Protein AF-A0A194PRD8-F1 (afdb_monomer)

Secondary structure (DSSP, 8-state):
----EEEEEEEE-BSSSSGGGBTPPPSS--GGGSPEESS-EEEEEEEPP-EEGGGTEESEEEEEEEEETTSPPPPGGGEEEEEEE-TTSSEEEEEEEE-S--EEEEEEEEEEEEGGGTTSPPPPPPPTT----------------------

Foldseek 3Di:
DFQWDKDKDKDAFAPDDDPVRTPDDDPDQDQPRFDWDQKDKDKDKDFDWDQDPVVRDTQKDKDWFWQASVRDTDDPVQWDWDWDADPVNGIIIIMIIGPRDTGGTRMTMIMMIRNNCTPPDDDDDDDPPDPDPDPPDPPPPPPPPPDDDDD

Nearest PDB structures (foldseek):
  7w6b-assembly1_A  TM=5.522E-01  e=2.191E-01  Streptococcus oralis ATCC 35037

Radius of gyration: 20.41 Å; Cα contacts (8 Å, |Δi|>4): 248; chains: 1; bounding box: 80×37×46 Å

InterPro domains:
  IPR043957 Vanin, C-terminal [PF19018] (3-118)

Solvent-accessible surface area (backbone atoms only — not comparable to full-atom values): 9506 Å² total; per-residue (Å²): 129,92,52,61,29,71,49,73,49,72,52,62,28,38,82,53,98,49,78,90,31,42,73,51,82,72,95,60,83,56,82,84,58,33,70,77,34,65,73,52,74,45,81,44,80,43,73,44,65,47,78,40,78,94,71,77,39,62,39,36,51,76,44,84,43,46,24,32,56,86,74,40,64,71,55,76,85,49,39,49,79,47,80,44,70,41,99,83,56,61,31,29,39,37,41,43,33,54,47,87,50,76,42,50,40,45,32,45,29,46,40,28,45,30,61,80,39,45,76,56,86,77,82,76,81,83,60,99,80,70,86,70,82,77,76,86,67,88,71,77,80,78,79,76,82,86,80,81,81,85,134

Organism: Papilio xuthus (NCBI:txid66420)

Sequence (151 aa):
MATGGNRICSVVACIGDTMDTCGRRFPSYQENTTGIFEELSITAIMPTPQRVQELDADDSVFYPVSLDVAINPLKPEQYTYEKALSADGLKTHFSFKLNGLTRNLYSFAVWGRVFADDGKEATPPLSSGDNSLFMRVPALCLLILSIFLTL

pLDDT: mean 80.69, std 20.29, range [32.03, 97.81]

Structure (mmCIF, N/CA/C/O backbone):
data_AF-A0A194PRD8-F1
#
_entry.id   AF-A0A194PRD8-F1
#
loop_
_atom_site.group_PDB
_atom_site.id
_atom_site.type_symbol
_atom_site.label_atom_id
_atom_site.label_alt_id
_atom_site.label_comp_id
_atom_site.label_asym_id
_atom_site.label_entity_id
_atom_site.label_seq_id
_atom_site.pdbx_PDB_ins_code
_atom_site.Cartn_x
_atom_site.Cartn_y
_atom_site.Cartn_z
_atom_site.occupancy
_atom_site.B_iso_or_equiv
_atom_site.auth_seq_id
_atom_site.auth_comp_id
_atom_site.auth_asym_id
_atom_site.auth_atom_id
_atom_site.pdbx_PDB_model_num
ATOM 1 N N . MET A 1 1 ? -2.038 -22.574 -7.791 1.00 38.56 1 MET A N 1
ATOM 2 C CA . MET A 1 1 ? -2.050 -21.483 -6.790 1.00 38.56 1 MET A CA 1
ATOM 3 C C . MET A 1 1 ? -1.070 -20.436 -7.261 1.00 38.56 1 MET A C 1
ATOM 5 O O . MET A 1 1 ? 0.031 -20.821 -7.622 1.00 38.56 1 MET A O 1
ATOM 9 N N . ALA A 1 2 ? -1.449 -19.160 -7.295 1.00 44.41 2 ALA A N 1
ATOM 10 C CA . ALA A 1 2 ? -0.473 -18.096 -7.497 1.00 44.41 2 ALA A CA 1
ATOM 11 C C . ALA A 1 2 ? 0.424 -18.040 -6.249 1.00 44.41 2 ALA A C 1
ATOM 13 O O . ALA A 1 2 ? 0.075 -17.428 -5.243 1.00 44.41 2 ALA A O 1
ATOM 14 N N . THR A 1 3 ? 1.531 -18.777 -6.272 1.00 68.94 3 THR A N 1
ATOM 15 C CA . THR A 1 3 ? 2.644 -18.591 -5.343 1.00 68.94 3 THR A CA 1
ATOM 16 C C . THR A 1 3 ? 3.294 -17.290 -5.761 1.00 68.94 3 THR A C 1
ATOM 18 O O . THR A 1 3 ? 3.935 -17.282 -6.805 1.00 68.94 3 THR A O 1
ATOM 21 N N . GLY A 1 4 ? 3.045 -16.197 -5.041 1.00 67.31 4 GLY A N 1
ATOM 22 C CA . GLY A 1 4 ? 3.521 -14.891 -5.475 1.00 67.31 4 GLY A CA 1
ATOM 23 C C . GLY A 1 4 ? 4.321 -14.142 -4.438 1.00 67.31 4 GLY A C 1
ATOM 24 O O . GLY A 1 4 ? 3.996 -14.166 -3.247 1.00 67.31 4 GLY A O 1
ATOM 25 N N . GLY A 1 5 ? 5.356 -13.456 -4.916 1.00 86.12 5 GLY A N 1
ATOM 26 C CA . GLY A 1 5 ? 6.124 -12.540 -4.096 1.00 86.12 5 GLY A CA 1
ATOM 27 C C . GLY A 1 5 ? 5.241 -11.393 -3.636 1.00 86.12 5 GLY A C 1
ATOM 28 O O . GLY A 1 5 ? 4.543 -10.758 -4.428 1.00 86.12 5 GLY A O 1
ATOM 29 N N . ASN A 1 6 ? 5.269 -11.126 -2.338 1.00 90.06 6 ASN A N 1
ATOM 30 C CA . ASN A 1 6 ? 4.605 -9.978 -1.747 1.00 90.06 6 ASN A CA 1
ATOM 31 C C . ASN A 1 6 ? 5.651 -9.146 -1.017 1.00 90.06 6 ASN A C 1
ATOM 33 O O . ASN A 1 6 ? 6.542 -9.686 -0.359 1.00 90.06 6 ASN A O 1
ATOM 37 N N . ARG A 1 7 ? 5.525 -7.826 -1.104 1.00 91.69 7 ARG A N 1
ATOM 38 C CA . ARG A 1 7 ? 6.265 -6.893 -0.255 1.00 91.69 7 ARG A CA 1
ATOM 39 C C . ARG A 1 7 ? 5.267 -5.979 0.413 1.00 91.69 7 ARG A C 1
ATOM 41 O O . ARG A 1 7 ? 4.400 -5.417 -0.246 1.00 91.69 7 ARG A O 1
ATOM 48 N N . ILE A 1 8 ? 5.379 -5.854 1.724 1.00 92.62 8 ILE A N 1
ATOM 49 C CA . ILE A 1 8 ? 4.427 -5.092 2.514 1.00 92.62 8 ILE A CA 1
ATOM 50 C C . ILE A 1 8 ? 5.165 -4.298 3.580 1.00 92.62 8 ILE A C 1
ATOM 52 O O . ILE A 1 8 ? 6.088 -4.797 4.219 1.00 92.62 8 ILE A O 1
ATOM 56 N N . CYS A 1 9 ? 4.743 -3.055 3.758 1.00 94.06 9 CYS A N 1
ATOM 57 C CA . CYS A 1 9 ? 5.008 -2.272 4.952 1.00 94.06 9 CYS A CA 1
ATOM 58 C C . CYS A 1 9 ? 3.644 -1.850 5.491 1.00 94.06 9 CYS A C 1
ATOM 60 O O . CYS A 1 9 ? 2.874 -1.226 4.759 1.00 94.06 9 CYS A O 1
ATOM 62 N N . SER A 1 10 ? 3.304 -2.260 6.711 1.00 93.81 10 SER A N 1
ATOM 63 C CA . SER A 1 10 ? 1.936 -2.139 7.214 1.00 93.81 10 SER A CA 1
ATOM 64 C C . SER A 1 10 ? 1.862 -1.953 8.717 1.00 93.81 10 SER A C 1
ATOM 66 O O . SER A 1 10 ? 2.607 -2.583 9.464 1.00 93.81 10 SER A O 1
ATOM 68 N N . VAL A 1 11 ? 0.856 -1.196 9.132 1.00 92.25 11 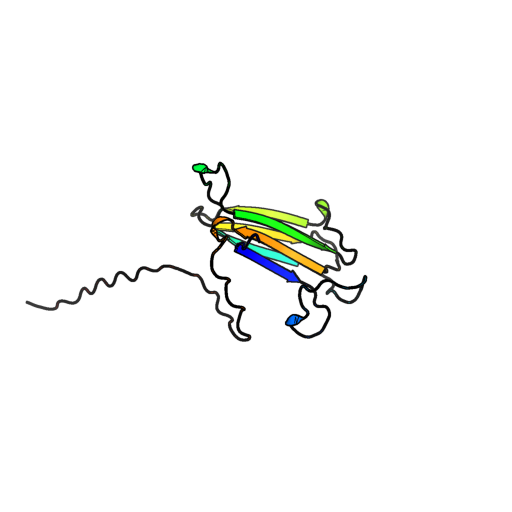VAL A N 1
ATOM 69 C CA . VAL A 1 11 ? 0.269 -1.243 10.467 1.00 92.25 11 VAL A CA 1
ATOM 70 C C . VAL A 1 11 ? -1.016 -2.060 10.371 1.00 92.25 11 VAL A C 1
ATOM 72 O O . VAL A 1 11 ? -1.860 -1.791 9.514 1.00 92.25 11 VAL A O 1
ATOM 75 N N . VAL A 1 12 ? -1.146 -3.085 11.214 1.00 92.12 12 VAL A N 1
ATOM 76 C CA . VAL A 1 12 ? -2.299 -3.995 11.231 1.00 92.12 12 VAL A CA 1
ATOM 77 C C . VAL A 1 12 ? -2.780 -4.218 12.656 1.00 92.12 12 VAL A C 1
ATOM 79 O O . VAL A 1 12 ? -1.974 -4.310 13.579 1.00 92.12 12 VAL A O 1
ATOM 82 N N . ALA A 1 13 ? -4.094 -4.316 12.825 1.00 90.94 13 ALA A N 1
ATOM 83 C CA . ALA A 1 13 ? -4.698 -4.675 14.098 1.00 90.94 13 ALA A CA 1
ATOM 84 C C . ALA A 1 13 ? -4.592 -6.188 14.364 1.00 90.94 13 ALA A C 1
ATOM 86 O O . ALA A 1 13 ? -4.490 -7.007 13.440 1.00 90.94 13 ALA A O 1
ATOM 87 N N . CYS A 1 14 ? -4.632 -6.547 15.645 1.00 89.31 14 CYS A N 1
ATOM 88 C CA . CYS A 1 14 ? -4.591 -7.923 16.124 1.00 89.31 14 CYS A CA 1
ATOM 89 C C . CYS A 1 14 ? -5.901 -8.252 16.837 1.00 89.31 14 CYS A C 1
ATOM 91 O O . CYS A 1 14 ? -6.476 -7.398 17.509 1.00 89.31 14 CYS A O 1
ATOM 93 N N . ILE A 1 15 ? -6.396 -9.482 16.671 1.00 89.69 15 ILE A N 1
ATOM 94 C CA . ILE A 1 15 ? -7.626 -9.931 17.351 1.00 89.69 15 ILE A CA 1
ATOM 95 C C . ILE A 1 15 ? -7.373 -10.365 18.807 1.00 89.69 15 ILE A C 1
ATOM 97 O O . ILE A 1 15 ? -8.318 -10.702 19.514 1.00 89.69 15 ILE A O 1
ATOM 101 N N . GLY A 1 16 ? -6.112 -10.388 19.239 1.00 87.94 16 GLY A N 1
ATOM 102 C CA . GLY A 1 16 ? -5.677 -10.691 20.597 1.00 87.94 16 GLY A CA 1
ATOM 103 C C . GLY A 1 16 ? -4.274 -10.141 20.862 1.00 87.94 16 GLY A C 1
ATOM 104 O O . GLY A 1 16 ? -3.740 -9.367 20.066 1.00 87.94 16 GLY A O 1
ATOM 105 N N . ASP A 1 17 ? -3.672 -10.567 21.971 1.00 86.94 17 ASP A N 1
ATOM 106 C CA . ASP A 1 17 ? -2.419 -9.988 22.481 1.00 86.94 17 ASP A CA 1
ATOM 107 C C . ASP A 1 17 ? -1.146 -10.682 21.960 1.00 86.94 17 ASP A C 1
ATOM 109 O O . ASP A 1 17 ? -0.029 -10.318 22.331 1.00 86.94 17 ASP A O 1
ATOM 113 N N . THR A 1 18 ? -1.285 -11.706 21.112 1.00 87.62 18 THR A N 1
ATOM 114 C CA . THR A 1 18 ? -0.158 -12.486 20.579 1.00 87.62 18 THR A CA 1
ATOM 115 C C . THR A 1 18 ? 0.060 -12.224 19.089 1.00 87.62 18 THR A C 1
ATOM 117 O O . THR A 1 18 ? -0.878 -11.972 18.334 1.00 87.62 18 THR A O 1
ATOM 120 N N . MET A 1 19 ? 1.313 -12.306 18.631 1.00 85.38 19 MET A N 1
ATOM 121 C CA . MET A 1 19 ? 1.701 -11.960 17.253 1.00 85.38 19 MET A CA 1
ATOM 122 C C . MET A 1 19 ? 0.945 -12.760 16.177 1.00 85.38 19 MET A C 1
ATOM 124 O O . MET A 1 19 ? 0.628 -12.241 15.110 1.00 85.38 19 MET A O 1
ATOM 128 N N . ASP A 1 20 ? 0.614 -14.022 16.450 1.00 88.31 20 ASP A N 1
ATOM 129 C CA . ASP A 1 20 ? -0.112 -14.909 15.533 1.00 88.31 20 ASP A CA 1
ATOM 130 C C . ASP A 1 20 ? -1.584 -14.504 15.309 1.00 88.31 20 ASP A C 1
ATOM 132 O O . ASP A 1 20 ? -2.230 -14.989 14.366 1.00 88.31 20 ASP A O 1
ATOM 136 N N . THR A 1 21 ? -2.093 -13.585 16.136 1.00 89.75 21 THR A N 1
ATOM 137 C CA . THR A 1 21 ? -3.434 -12.993 16.031 1.00 89.75 21 THR A CA 1
ATOM 138 C C . THR A 1 21 ? -3.467 -11.708 15.197 1.00 89.75 21 THR A C 1
ATOM 140 O O . THR A 1 21 ? -4.548 -11.233 14.839 1.00 89.75 21 THR A O 1
ATOM 143 N N . CYS A 1 22 ? -2.309 -11.151 14.839 1.00 89.50 22 CYS A N 1
ATOM 144 C CA . CYS A 1 22 ? -2.204 -9.955 14.009 1.00 89.50 22 CYS A CA 1
ATOM 145 C C . CYS A 1 22 ? -2.516 -10.249 12.538 1.00 89.50 22 CYS A C 1
ATOM 147 O O . CYS A 1 22 ? -2.197 -11.317 12.015 1.00 89.50 22 CYS A O 1
ATOM 149 N N . GLY A 1 23 ? -3.185 -9.311 11.859 1.00 87.50 23 GLY A N 1
ATOM 150 C CA . GLY A 1 23 ? -3.570 -9.478 10.450 1.00 87.50 23 GLY A CA 1
ATOM 151 C C . GLY A 1 23 ? -4.618 -10.575 10.208 1.00 87.50 23 GLY A C 1
ATOM 152 O O . GLY A 1 23 ? -4.869 -10.956 9.062 1.00 87.50 23 GLY A O 1
ATOM 153 N N . ARG A 1 24 ? -5.243 -11.098 11.270 1.00 88.88 24 ARG A N 1
ATOM 154 C CA . ARG A 1 24 ? -6.394 -11.999 11.175 1.00 88.88 24 ARG A CA 1
ATOM 155 C C . ARG A 1 24 ? -7.662 -11.194 10.915 1.00 88.88 24 ARG A C 1
ATOM 157 O O . ARG A 1 24 ? -7.802 -10.054 11.348 1.00 88.88 24 ARG A O 1
ATOM 164 N N . ARG A 1 25 ? -8.613 -11.806 10.211 1.00 85.38 25 ARG A N 1
ATOM 165 C CA . ARG A 1 25 ? -9.916 -11.187 9.959 1.00 85.38 25 ARG A CA 1
ATOM 166 C C . ARG A 1 25 ? -10.720 -11.128 11.258 1.00 85.38 25 ARG A C 1
ATOM 168 O O . ARG A 1 25 ? -10.958 -12.167 11.870 1.00 85.38 25 ARG A O 1
ATOM 175 N N . PHE A 1 26 ? -11.195 -9.939 11.619 1.00 83.88 26 PHE A N 1
ATOM 176 C CA . PHE A 1 26 ? -12.140 -9.772 12.720 1.00 83.88 26 PHE A CA 1
ATOM 177 C C . PHE A 1 26 ? -13.472 -10.471 12.377 1.00 83.88 26 PHE A C 1
ATOM 179 O O . PHE A 1 26 ? -14.001 -10.263 11.280 1.00 83.88 26 PHE A O 1
ATOM 186 N N . PRO A 1 27 ? -14.017 -11.319 13.272 1.00 79.19 27 PRO A N 1
ATOM 187 C CA . PRO A 1 27 ? -15.250 -12.068 13.010 1.00 79.19 27 PRO A CA 1
ATOM 188 C C . PRO A 1 27 ? -16.494 -11.168 13.001 1.00 79.19 27 PRO A C 1
ATOM 190 O O . PRO A 1 27 ? -17.490 -11.489 12.358 1.00 79.19 27 PRO A O 1
ATOM 193 N N . SER A 1 28 ? -16.424 -10.037 13.700 1.00 79.62 28 SER A N 1
ATOM 194 C CA . SER A 1 28 ? -17.461 -9.017 13.792 1.00 79.62 28 SER A CA 1
ATOM 195 C C . SER A 1 28 ? -16.816 -7.638 13.901 1.00 79.62 28 SER A C 1
ATOM 197 O O . SER A 1 28 ? -15.633 -7.522 14.216 1.00 79.62 28 SER A O 1
ATOM 199 N N . TYR A 1 29 ? -17.614 -6.596 13.686 1.00 78.19 29 TYR A N 1
ATOM 200 C CA . TYR A 1 29 ? -17.229 -5.219 13.975 1.00 78.19 29 TYR A CA 1
ATOM 201 C C . TYR A 1 29 ? -16.802 -5.063 15.442 1.00 78.19 29 TYR A C 1
ATOM 203 O O . TYR A 1 29 ? -17.527 -5.494 16.343 1.00 78.19 29 TYR A O 1
ATOM 211 N N . GLN A 1 30 ? -15.633 -4.467 15.675 1.00 74.94 30 GLN A N 1
ATOM 212 C CA . GLN A 1 30 ? -15.112 -4.169 17.010 1.00 74.94 30 GLN A CA 1
ATOM 213 C C . GLN A 1 30 ? -14.408 -2.807 17.022 1.00 74.94 30 GLN A C 1
ATOM 215 O O . GLN A 1 30 ? -13.288 -2.685 16.526 1.00 74.94 30 GLN A O 1
ATOM 220 N N . GLU A 1 31 ? -15.050 -1.797 17.614 1.00 67.62 31 GLU A N 1
ATOM 221 C CA . GLU A 1 31 ? -14.580 -0.397 17.621 1.00 67.62 31 GLU A CA 1
ATOM 222 C C . GLU A 1 31 ? -13.283 -0.185 18.404 1.00 67.62 31 GLU A C 1
ATOM 224 O O . GLU A 1 31 ? -12.454 0.631 18.016 1.00 67.62 31 GLU A O 1
ATOM 229 N N . ASN A 1 32 ? -13.093 -0.949 19.483 1.00 68.38 32 ASN A N 1
ATOM 230 C CA . ASN A 1 32 ? -12.018 -0.738 20.459 1.00 68.38 32 ASN A CA 1
ATOM 231 C C . ASN A 1 32 ? -10.766 -1.588 20.198 1.00 68.38 32 ASN A C 1
ATOM 233 O O . ASN A 1 32 ? -9.918 -1.725 21.074 1.00 68.38 32 ASN A O 1
ATOM 237 N N . THR A 1 33 ? -10.659 -2.206 19.023 1.00 67.69 33 THR A N 1
ATOM 238 C CA . THR A 1 33 ? -9.538 -3.108 18.688 1.00 67.69 33 THR A CA 1
ATOM 239 C C . THR A 1 33 ? -8.415 -2.413 17.928 1.00 67.69 33 THR A C 1
ATOM 241 O O . THR A 1 33 ? -7.402 -3.028 17.602 1.00 67.69 33 THR A O 1
ATOM 244 N N . THR A 1 34 ? -8.577 -1.121 17.648 1.00 72.00 34 THR A N 1
ATOM 245 C CA . THR A 1 34 ? -7.610 -0.320 16.902 1.00 72.00 34 THR A CA 1
ATOM 246 C C . THR A 1 34 ? -7.141 0.848 17.747 1.00 72.00 34 THR A C 1
ATOM 248 O O . THR A 1 34 ? -7.945 1.482 18.430 1.00 72.00 34 THR A O 1
ATOM 251 N N . GLY A 1 35 ? -5.856 1.182 17.642 1.00 70.62 35 GLY A N 1
ATOM 252 C CA . GLY A 1 35 ? -5.374 2.476 18.105 1.00 70.62 35 GLY A CA 1
ATOM 253 C C . GLY A 1 35 ? -6.079 3.609 17.359 1.00 70.62 35 GLY A C 1
ATOM 254 O O . GLY A 1 35 ? -6.399 3.486 16.175 1.00 70.62 35 GLY A O 1
ATOM 255 N N . ILE A 1 36 ? -6.313 4.707 18.069 1.00 78.00 36 ILE A N 1
ATOM 256 C CA . ILE A 1 36 ? -6.759 5.961 17.480 1.00 78.00 36 ILE A CA 1
ATOM 257 C C . ILE A 1 36 ? -5.515 6.686 16.950 1.00 78.00 36 ILE A C 1
ATOM 259 O O . ILE A 1 36 ? -4.631 7.036 17.730 1.00 78.00 36 ILE A O 1
ATOM 263 N N . PHE A 1 37 ? -5.437 6.917 15.639 1.00 82.19 37 PHE A N 1
ATOM 264 C CA . PHE A 1 37 ? -4.301 7.615 15.027 1.00 82.19 37 PHE A CA 1
ATOM 265 C C . PHE A 1 37 ? -4.657 9.065 14.705 1.00 82.19 37 PHE A C 1
ATOM 267 O O . PHE A 1 37 ? -5.545 9.303 13.890 1.00 82.19 37 PHE A O 1
ATOM 274 N N . GLU A 1 38 ? -3.954 10.023 15.311 1.00 81.62 38 GLU A N 1
ATOM 275 C CA . GLU A 1 38 ? -4.005 11.446 14.928 1.00 81.62 38 GLU A CA 1
ATOM 276 C C . GLU A 1 38 ? -3.102 11.732 13.722 1.00 81.62 38 GLU A C 1
ATOM 278 O O . GLU A 1 38 ? -3.473 12.467 12.807 1.00 81.62 38 GLU A O 1
ATOM 283 N N . GLU A 1 39 ? -1.937 11.084 13.691 1.00 87.12 39 GLU A N 1
ATOM 284 C CA . GLU A 1 39 ? -1.022 11.067 12.561 1.00 87.12 39 GLU A CA 1
ATOM 285 C C . GLU A 1 39 ? -0.550 9.633 12.317 1.00 87.12 39 GLU A C 1
ATOM 287 O O . GLU A 1 39 ? -0.156 8.915 13.236 1.00 87.12 39 GLU A O 1
ATOM 292 N N . LEU A 1 40 ? -0.592 9.215 11.054 1.00 91.75 40 LEU A N 1
ATOM 293 C CA . LEU A 1 40 ? -0.034 7.947 10.615 1.00 91.75 40 LEU A CA 1
ATOM 294 C C . LEU A 1 40 ? 0.586 8.133 9.236 1.00 91.75 40 LEU A C 1
ATOM 296 O O . LEU A 1 40 ? -0.049 8.671 8.325 1.00 91.75 40 LEU A O 1
ATOM 300 N N . SER A 1 41 ? 1.831 7.692 9.088 1.00 94.75 41 SER A N 1
ATOM 301 C CA . SER A 1 41 ? 2.515 7.675 7.802 1.00 94.75 41 SER A CA 1
ATOM 302 C C . SER A 1 41 ? 3.382 6.432 7.657 1.00 94.75 41 SER A C 1
ATOM 304 O O . SER A 1 41 ? 3.976 5.947 8.618 1.00 94.75 41 SER A O 1
ATOM 306 N N . ILE A 1 42 ? 3.438 5.913 6.436 1.00 96.31 42 ILE A N 1
ATOM 307 C CA . ILE A 1 42 ? 4.332 4.839 6.023 1.00 96.31 42 ILE A CA 1
ATOM 308 C C . ILE A 1 42 ? 5.219 5.388 4.918 1.00 96.31 42 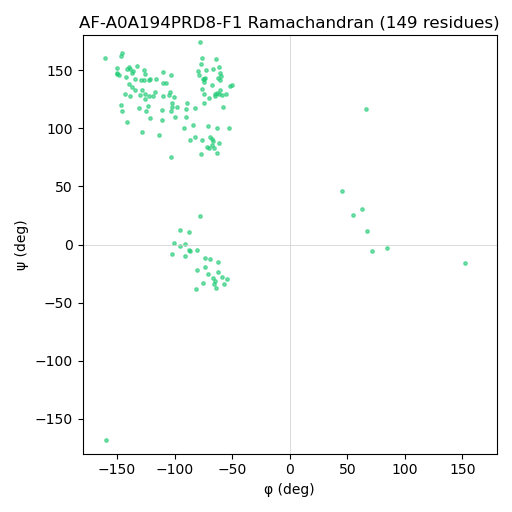ILE A C 1
ATOM 310 O O . ILE A 1 42 ? 4.727 5.914 3.922 1.00 96.31 42 ILE A O 1
ATOM 314 N N . THR A 1 43 ? 6.528 5.221 5.086 1.00 96.38 43 THR A N 1
ATOM 315 C CA . THR A 1 43 ? 7.506 5.397 4.012 1.00 96.38 43 THR A CA 1
ATOM 316 C C . THR A 1 43 ? 8.070 4.029 3.661 1.00 96.38 43 THR A C 1
ATOM 318 O O . THR A 1 43 ? 8.844 3.455 4.426 1.00 96.38 43 THR A O 1
ATOM 321 N N . ALA A 1 44 ? 7.674 3.495 2.510 1.00 95.94 44 ALA A N 1
ATOM 322 C CA . ALA A 1 44 ? 8.171 2.226 2.002 1.00 95.94 44 ALA A CA 1
ATOM 323 C C . ALA A 1 44 ? 9.152 2.472 0.853 1.00 95.94 44 ALA A C 1
ATOM 325 O O . ALA A 1 44 ? 8.843 3.188 -0.094 1.00 95.94 44 ALA A O 1
ATOM 326 N N . ILE A 1 45 ? 10.335 1.864 0.928 1.00 95.94 45 ILE A N 1
ATOM 327 C CA . ILE A 1 45 ? 11.355 1.950 -0.122 1.00 95.94 45 ILE A CA 1
ATOM 328 C C . ILE A 1 45 ? 11.464 0.579 -0.772 1.00 95.94 45 ILE A C 1
ATOM 330 O O . ILE A 1 45 ? 11.849 -0.394 -0.124 1.00 95.94 45 ILE A O 1
ATOM 334 N N . MET A 1 46 ? 11.114 0.494 -2.050 1.00 93.94 46 MET A N 1
ATOM 335 C CA . MET A 1 46 ? 11.089 -0.762 -2.798 1.00 93.94 46 MET A CA 1
ATOM 336 C C . MET A 1 46 ? 11.800 -0.570 -4.144 1.00 93.94 46 MET A C 1
ATOM 338 O O . MET A 1 46 ? 11.858 0.554 -4.637 1.00 93.94 46 MET A O 1
ATOM 342 N N . PRO A 1 47 ? 12.368 -1.628 -4.747 1.00 94.25 47 PRO A N 1
ATOM 343 C CA . PRO A 1 47 ? 12.873 -1.578 -6.115 1.00 94.25 47 PRO A CA 1
ATOM 344 C C . PRO A 1 47 ? 11.835 -1.009 -7.081 1.00 94.25 47 PRO A C 1
ATOM 346 O O . PRO A 1 47 ? 10.653 -1.348 -6.988 1.00 94.25 47 PRO A O 1
ATOM 349 N N . THR A 1 48 ? 12.284 -0.140 -7.981 1.00 95.38 48 THR A N 1
ATOM 350 C CA . THR A 1 48 ? 11.433 0.427 -9.028 1.00 95.38 48 THR A CA 1
ATOM 351 C C . THR A 1 48 ? 10.983 -0.688 -9.975 1.00 95.38 48 THR A C 1
ATOM 353 O O . THR A 1 48 ? 11.859 -1.402 -10.475 1.00 95.38 48 THR A O 1
ATOM 356 N N . PRO A 1 49 ? 9.670 -0.840 -10.247 1.00 94.44 49 PRO A N 1
ATOM 357 C CA . PRO A 1 49 ? 9.181 -1.817 -11.213 1.00 94.44 49 PRO A CA 1
ATOM 358 C C . PRO A 1 49 ? 9.891 -1.706 -12.560 1.00 94.44 49 PRO A C 1
ATOM 360 O O . PRO A 1 49 ? 10.106 -0.601 -13.062 1.00 94.44 49 PRO A O 1
ATOM 363 N N . GLN A 1 50 ? 10.258 -2.848 -13.132 1.00 94.38 50 GLN A N 1
ATOM 364 C CA . GLN A 1 50 ? 10.883 -2.924 -14.449 1.00 94.38 50 GLN A CA 1
ATOM 365 C C . GLN A 1 50 ? 9.900 -3.492 -15.467 1.00 94.38 50 GLN A C 1
ATOM 367 O O . GLN A 1 50 ? 9.179 -4.453 -15.195 1.00 94.38 50 GLN A O 1
ATOM 372 N N . ARG A 1 51 ? 9.892 -2.905 -16.665 1.00 94.44 51 ARG A N 1
ATOM 373 C CA . ARG A 1 51 ? 9.074 -3.374 -17.781 1.00 94.44 51 ARG A CA 1
ATOM 374 C C . ARG A 1 51 ? 9.680 -4.644 -18.378 1.00 94.44 51 ARG A C 1
ATOM 376 O O . ARG A 1 51 ? 10.808 -4.612 -18.867 1.00 94.44 51 ARG A O 1
ATOM 383 N N . VAL A 1 52 ? 8.918 -5.732 -18.402 1.00 93.62 52 VAL A N 1
ATOM 384 C CA . VAL A 1 52 ? 9.260 -6.969 -19.118 1.00 93.62 52 VAL A CA 1
ATOM 385 C C . VAL A 1 52 ? 8.691 -6.867 -20.531 1.00 93.62 52 VAL A C 1
ATOM 387 O O . VAL A 1 52 ? 7.472 -6.879 -20.716 1.00 93.62 52 VAL A O 1
ATOM 390 N N . GLN A 1 53 ? 9.565 -6.720 -21.530 1.00 94.12 53 GLN A N 1
ATOM 391 C CA . GLN A 1 53 ? 9.164 -6.431 -22.915 1.00 94.12 53 GLN A CA 1
ATOM 392 C C . GLN A 1 53 ? 8.343 -7.568 -23.530 1.00 94.12 53 GLN A C 1
ATOM 394 O O . GLN A 1 53 ? 7.378 -7.316 -24.243 1.00 94.12 53 GLN A O 1
ATOM 399 N N . GLU A 1 54 ? 8.688 -8.815 -23.218 1.00 94.50 54 GLU A N 1
ATOM 400 C CA . GLU A 1 54 ? 8.055 -10.014 -23.771 1.00 94.50 54 GLU A CA 1
ATOM 401 C C . GLU A 1 54 ? 6.601 -10.171 -23.321 1.00 94.50 54 GLU A C 1
ATOM 403 O O . GLU A 1 54 ? 5.790 -10.765 -24.028 1.00 94.50 54 GLU A O 1
ATOM 408 N N . LEU A 1 55 ? 6.280 -9.657 -22.133 1.00 91.50 55 LEU A N 1
ATOM 409 C CA . LEU A 1 55 ? 4.962 -9.778 -21.515 1.00 91.50 55 LEU A CA 1
ATOM 410 C C . LEU A 1 55 ? 4.132 -8.504 -21.639 1.00 91.50 55 LEU A C 1
ATOM 412 O O . LEU A 1 55 ? 2.966 -8.516 -21.251 1.00 91.50 55 LEU A O 1
ATOM 416 N N . ASP A 1 56 ? 4.738 -7.414 -22.118 1.00 93.06 56 ASP A N 1
ATOM 417 C CA . ASP A 1 56 ? 4.153 -6.078 -22.079 1.00 93.06 56 ASP A CA 1
ATOM 418 C C . ASP A 1 56 ? 3.540 -5.796 -20.684 1.00 93.06 56 ASP A C 1
ATOM 420 O O . ASP A 1 56 ? 2.421 -5.291 -20.537 1.00 93.06 56 ASP A O 1
ATOM 424 N N . ALA A 1 57 ? 4.301 -6.126 -19.631 1.00 91.88 57 ALA A N 1
ATOM 425 C CA . ALA A 1 57 ? 3.889 -6.015 -18.230 1.00 91.88 57 ALA A CA 1
ATOM 426 C C . ALA A 1 57 ? 5.038 -5.525 -17.334 1.00 91.88 57 ALA A C 1
ATOM 428 O O . ALA A 1 57 ? 6.208 -5.773 -17.620 1.00 91.88 57 ALA A O 1
ATOM 429 N N . ASP A 1 58 ? 4.708 -4.833 -16.243 1.00 94.19 58 ASP A N 1
ATOM 430 C CA . ASP A 1 58 ? 5.688 -4.519 -15.197 1.00 94.19 58 ASP A CA 1
ATOM 431 C C . ASP A 1 58 ? 5.912 -5.749 -14.309 1.00 94.19 58 ASP A C 1
ATOM 433 O O . ASP A 1 58 ? 4.989 -6.523 -14.046 1.00 94.19 58 ASP A O 1
ATOM 437 N N . ASP A 1 59 ? 7.136 -5.927 -13.823 1.00 93.94 59 ASP A N 1
ATOM 438 C CA . ASP A 1 59 ? 7.539 -7.067 -12.994 1.00 93.94 59 ASP A CA 1
ATOM 439 C C . ASP A 1 59 ? 7.010 -7.012 -11.550 1.00 93.94 59 ASP A C 1
ATOM 441 O O . ASP A 1 59 ? 7.070 -8.000 -10.806 1.00 93.94 59 ASP A O 1
ATOM 445 N N . SER A 1 60 ? 6.468 -5.863 -11.149 1.00 94.69 60 SER A N 1
ATOM 446 C CA . SER A 1 60 ? 5.928 -5.608 -9.822 1.00 94.69 60 SER A CA 1
ATOM 447 C C . SER A 1 60 ? 4.973 -4.415 -9.810 1.00 94.69 60 SER A C 1
ATOM 449 O O . SER A 1 60 ? 4.976 -3.569 -10.700 1.00 94.69 60 SER A O 1
ATOM 451 N N . VAL A 1 61 ? 4.129 -4.340 -8.783 1.00 94.88 61 VAL A N 1
ATOM 452 C CA . VAL A 1 61 ? 3.194 -3.227 -8.591 1.00 94.88 61 VAL A CA 1
ATOM 453 C C . VAL A 1 61 ? 2.920 -2.985 -7.111 1.00 94.88 61 VAL A C 1
ATOM 455 O O . VAL A 1 61 ? 2.911 -3.927 -6.322 1.00 94.88 61 VAL A O 1
ATOM 458 N N . PHE A 1 62 ? 2.688 -1.724 -6.737 1.00 95.69 62 PHE A N 1
ATOM 459 C CA . PHE A 1 62 ? 2.544 -1.278 -5.348 1.00 95.69 62 PHE A CA 1
ATOM 460 C C . PHE A 1 62 ? 1.376 -0.296 -5.192 1.00 95.69 62 PHE A C 1
ATOM 462 O O . PHE A 1 62 ? 1.232 0.638 -5.994 1.00 95.69 62 PHE A O 1
ATOM 469 N N . TYR A 1 63 ? 0.576 -0.497 -4.142 1.00 95.75 63 TYR A N 1
ATOM 470 C CA . TYR A 1 63 ? -0.658 0.235 -3.858 1.00 95.75 63 TYR A CA 1
ATOM 471 C C . TYR A 1 63 ? -0.766 0.636 -2.378 1.00 95.75 63 TYR A C 1
ATOM 473 O O . TYR A 1 63 ? -0.299 -0.104 -1.505 1.00 95.75 63 TYR A O 1
ATOM 481 N N . PRO A 1 64 ? -1.427 1.768 -2.075 1.00 96.69 64 PRO A N 1
ATOM 482 C CA . PRO A 1 64 ? -1.881 2.055 -0.727 1.00 96.69 64 PRO A CA 1
ATOM 483 C C . PRO A 1 64 ? -3.095 1.169 -0.425 1.00 96.69 64 PRO A C 1
ATOM 485 O O . PRO A 1 64 ? -4.049 1.106 -1.201 1.00 96.69 64 PRO A O 1
ATOM 488 N N . VAL A 1 65 ? -3.064 0.477 0.705 1.00 95.69 65 VAL A N 1
ATOM 489 C CA . VAL A 1 65 ? -4.162 -0.356 1.195 1.00 95.69 65 VAL A CA 1
ATOM 490 C C . VAL A 1 65 ? -4.543 0.151 2.573 1.00 95.69 65 VAL A C 1
ATOM 492 O O . VAL A 1 65 ? -3.698 0.304 3.450 1.00 95.69 65 VAL A O 1
ATOM 495 N N . SER A 1 66 ? -5.824 0.428 2.768 1.00 93.75 66 SER A N 1
ATOM 496 C CA . SER A 1 66 ? -6.356 0.841 4.060 1.00 93.75 66 SER A CA 1
ATOM 497 C C . SER A 1 66 ? -7.695 0.179 4.311 1.00 93.75 66 SER A C 1
ATOM 499 O O . SER A 1 66 ? -8.409 -0.170 3.370 1.00 93.75 66 SER A O 1
ATOM 501 N N . LEU A 1 67 ? -8.011 -0.008 5.587 1.00 91.38 67 LEU A N 1
ATOM 502 C CA . LEU A 1 67 ? -9.265 -0.595 6.020 1.00 91.38 67 LEU A CA 1
ATOM 503 C C . LEU A 1 67 ? -9.685 0.033 7.344 1.00 91.38 67 LEU A C 1
ATOM 505 O O . LEU A 1 67 ? -8.944 -0.059 8.327 1.00 91.38 67 LEU A O 1
ATOM 509 N N . ASP A 1 68 ? -10.853 0.663 7.368 1.00 88.94 68 ASP A N 1
ATOM 510 C CA . ASP A 1 68 ? -11.474 1.133 8.602 1.00 88.94 68 ASP A CA 1
ATOM 511 C C . ASP A 1 68 ? -12.144 -0.017 9.373 1.00 88.94 68 ASP A C 1
ATOM 513 O O . ASP A 1 68 ? -12.221 -1.160 8.910 1.00 88.94 68 ASP A O 1
ATOM 517 N N . VAL A 1 69 ? -12.636 0.286 10.573 1.00 86.75 69 VAL A N 1
ATOM 518 C CA . VAL A 1 69 ? -13.329 -0.698 11.419 1.00 86.75 69 VAL A CA 1
ATOM 519 C C . VAL A 1 69 ? -14.610 -1.251 10.783 1.00 86.75 69 VAL A C 1
ATOM 521 O O . VAL A 1 69 ? -15.018 -2.365 11.091 1.00 86.75 69 VAL A O 1
ATOM 524 N N . ALA A 1 70 ? -15.223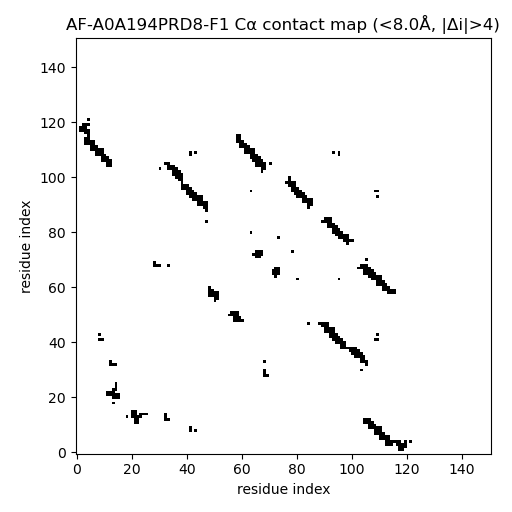 -0.521 9.849 1.00 87.12 70 ALA A N 1
ATOM 525 C CA . ALA A 1 70 ? -16.387 -0.959 9.086 1.00 87.12 70 ALA A CA 1
ATOM 526 C C . ALA A 1 70 ? -16.009 -1.749 7.813 1.00 87.12 70 ALA A C 1
ATOM 528 O O . ALA A 1 70 ? -16.884 -2.051 7.002 1.00 87.12 70 ALA A O 1
ATOM 529 N N . ILE A 1 71 ? -14.733 -2.131 7.656 1.00 87.19 71 ILE A N 1
ATOM 530 C CA . ILE A 1 71 ? -14.203 -2.895 6.516 1.00 87.19 71 ILE A CA 1
ATOM 531 C C . ILE A 1 71 ? -14.347 -2.107 5.198 1.00 87.19 71 ILE A C 1
ATOM 533 O O . ILE A 1 71 ? -14.481 -2.677 4.116 1.00 87.19 71 ILE A O 1
ATOM 537 N N . ASN A 1 72 ? -14.287 -0.778 5.266 1.00 90.19 72 ASN A N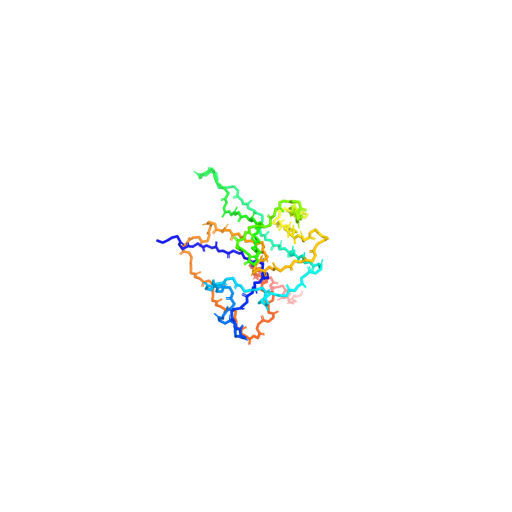 1
ATOM 538 C CA . ASN A 1 72 ? -14.264 0.083 4.090 1.00 90.19 72 ASN A CA 1
ATOM 539 C C . ASN A 1 72 ? -12.849 0.611 3.829 1.00 90.19 72 ASN A C 1
ATOM 541 O O . ASN A 1 72 ? -12.101 0.880 4.775 1.00 90.19 72 ASN A O 1
ATOM 545 N N . PRO A 1 73 ? -12.466 0.797 2.556 1.00 93.25 73 PRO A N 1
ATOM 546 C CA . PRO A 1 73 ? -11.252 1.529 2.234 1.00 93.25 73 PRO A CA 1
ATOM 547 C C . PRO A 1 73 ? -11.397 2.999 2.637 1.00 93.25 73 PRO A C 1
ATOM 549 O O . PRO A 1 73 ? -12.493 3.565 2.584 1.00 93.25 73 PRO A O 1
AT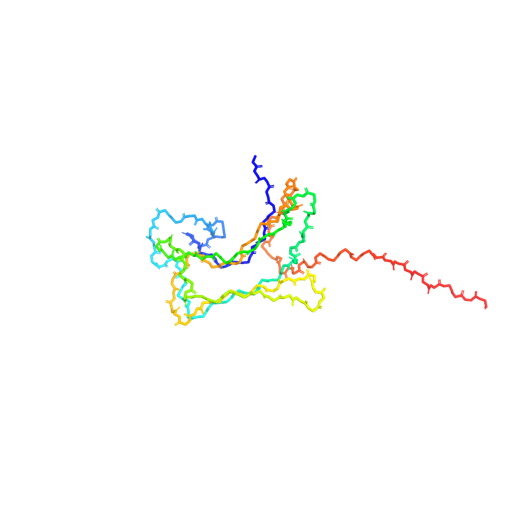OM 552 N N . LEU A 1 74 ? -10.280 3.645 2.979 1.00 92.69 74 LEU A N 1
ATOM 553 C CA . LEU A 1 74 ? -10.271 5.099 3.095 1.00 92.69 74 LEU A CA 1
ATOM 554 C C . LEU A 1 74 ? -10.590 5.733 1.741 1.00 92.69 74 LEU A C 1
ATOM 556 O O . LEU A 1 74 ? -10.155 5.269 0.685 1.00 92.69 74 LEU A O 1
ATOM 560 N N . LYS A 1 75 ? -11.336 6.831 1.788 1.00 92.88 75 LYS A N 1
ATOM 561 C CA . LYS A 1 75 ? -11.618 7.664 0.624 1.00 92.88 75 LYS A CA 1
ATOM 562 C C . LYS A 1 75 ? -10.363 8.448 0.223 1.00 92.88 75 LYS A C 1
ATOM 564 O O . LYS A 1 75 ? -9.579 8.799 1.110 1.00 92.88 75 LYS A O 1
ATOM 569 N N . PRO A 1 76 ? -10.184 8.778 -1.067 1.00 92.69 76 PRO A N 1
ATOM 570 C CA . PRO A 1 76 ? -8.999 9.487 -1.552 1.00 92.69 76 PRO A CA 1
ATOM 571 C C . PRO A 1 76 ? -8.698 10.806 -0.831 1.00 92.69 76 PRO A C 1
ATOM 573 O O . PRO A 1 76 ? -7.540 11.173 -0.697 1.00 92.69 76 PRO A O 1
ATOM 576 N N . GLU A 1 77 ? -9.706 11.513 -0.318 1.00 93.38 77 GLU A N 1
ATOM 577 C CA . GLU A 1 77 ? -9.509 12.788 0.385 1.00 93.38 77 GLU A CA 1
ATOM 578 C C . GLU A 1 77 ? -8.913 12.597 1.791 1.00 93.38 77 GLU A C 1
ATOM 580 O O . GLU A 1 77 ? -8.360 13.526 2.382 1.00 93.38 77 GLU A O 1
ATOM 585 N N . GLN A 1 78 ? -9.023 11.387 2.343 1.00 92.50 78 GLN A N 1
ATOM 586 C CA . GLN A 1 78 ? -8.613 11.050 3.708 1.00 92.50 78 GLN A CA 1
ATOM 587 C C . GLN A 1 78 ? -7.140 10.649 3.805 1.00 92.50 78 GLN A C 1
ATOM 589 O O . GLN A 1 78 ? -6.643 10.426 4.911 1.00 92.50 78 GLN A O 1
ATOM 594 N N . TYR A 1 79 ? -6.437 10.547 2.679 1.00 94.62 79 TYR A N 1
ATOM 595 C CA . TYR A 1 79 ? -5.030 10.189 2.659 1.00 94.62 79 TYR A CA 1
ATOM 596 C C . TYR A 1 79 ? -4.273 10.876 1.526 1.00 94.62 79 TYR A C 1
ATOM 598 O O . TYR A 1 79 ? -4.845 11.345 0.548 1.00 94.62 79 TYR A O 1
ATOM 606 N N . THR A 1 80 ? -2.956 10.901 1.655 1.00 96.38 80 THR A N 1
ATOM 607 C CA . THR A 1 80 ? -2.027 11.299 0.602 1.00 96.38 80 THR A CA 1
ATOM 608 C C . THR A 1 80 ? -1.165 10.093 0.258 1.00 96.38 80 THR A C 1
ATOM 610 O O . THR A 1 80 ? -0.652 9.421 1.156 1.00 96.38 80 THR A O 1
ATOM 613 N N . TYR A 1 81 ? -1.038 9.786 -1.033 1.00 97.00 81 TYR A N 1
ATOM 614 C CA . TYR A 1 81 ? -0.172 8.716 -1.519 1.00 97.00 81 TYR A CA 1
ATOM 615 C C . TYR A 1 81 ? 0.707 9.224 -2.655 1.00 97.00 81 TYR A C 1
ATOM 617 O O . TYR A 1 81 ? 0.208 9.609 -3.711 1.00 97.00 81 TYR A O 1
ATOM 625 N N . GLU A 1 82 ? 2.014 9.204 -2.433 1.00 97.44 82 GLU A N 1
ATOM 626 C CA . GLU A 1 82 ? 3.007 9.763 -3.342 1.00 97.44 82 GLU A CA 1
ATOM 627 C C . GLU A 1 82 ? 4.071 8.729 -3.693 1.00 97.44 82 GLU A C 1
ATOM 629 O O . GLU A 1 82 ? 4.401 7.835 -2.905 1.00 97.44 82 GLU A O 1
ATOM 634 N N . LYS A 1 83 ? 4.616 8.874 -4.901 1.00 96.38 83 LYS A N 1
ATOM 635 C CA . LYS A 1 83 ? 5.694 8.046 -5.435 1.00 96.38 83 LYS A CA 1
ATOM 636 C C . LYS A 1 83 ? 6.822 8.962 -5.880 1.00 96.38 83 LYS A C 1
ATOM 638 O O . LYS A 1 83 ? 6.597 9.842 -6.707 1.00 96.38 83 LYS A O 1
ATOM 643 N N . ALA A 1 84 ? 8.022 8.730 -5.370 1.00 97.12 84 ALA A N 1
ATOM 644 C CA . ALA A 1 84 ? 9.222 9.440 -5.791 1.00 97.12 84 ALA A CA 1
ATOM 645 C C . ALA A 1 84 ? 10.323 8.441 -6.143 1.00 97.12 84 ALA A C 1
ATOM 647 O O . ALA A 1 84 ? 10.576 7.499 -5.393 1.00 97.12 84 ALA A O 1
ATOM 648 N N . LEU A 1 85 ? 10.982 8.633 -7.283 1.00 97.00 85 LEU A N 1
ATOM 649 C CA . LEU A 1 85 ? 12.156 7.841 -7.638 1.00 97.00 85 LEU A CA 1
ATOM 650 C C . LEU A 1 85 ? 13.364 8.313 -6.826 1.00 97.00 85 LEU A C 1
ATOM 652 O O . LEU A 1 85 ? 13.535 9.508 -6.581 1.00 97.00 85 LEU A O 1
ATOM 656 N N . SER A 1 86 ? 14.211 7.371 -6.420 1.00 95.12 86 SER A N 1
ATOM 657 C CA . SER A 1 86 ? 15.540 7.685 -5.907 1.00 95.12 86 SER A CA 1
ATOM 658 C C . SER A 1 86 ? 16.396 8.334 -6.996 1.00 95.12 86 SER A C 1
ATOM 660 O O . SER A 1 86 ? 16.144 8.171 -8.189 1.00 95.12 86 SER A O 1
ATOM 662 N N . ALA A 1 87 ? 17.447 9.048 -6.588 1.00 94.94 87 ALA A N 1
ATOM 663 C CA . ALA A 1 87 ? 18.342 9.741 -7.519 1.00 94.94 87 ALA A CA 1
ATOM 664 C C . ALA A 1 87 ? 19.019 8.804 -8.542 1.00 94.94 87 ALA A C 1
ATOM 666 O O . ALA A 1 87 ? 19.340 9.236 -9.643 1.00 94.94 87 ALA A O 1
ATOM 667 N N . ASP A 1 88 ? 19.217 7.529 -8.190 1.00 93.81 88 ASP A N 1
ATOM 668 C CA . ASP A 1 88 ? 19.764 6.489 -9.072 1.00 93.81 88 ASP A CA 1
ATOM 669 C C . ASP A 1 88 ? 18.697 5.782 -9.937 1.00 93.81 88 ASP A C 1
ATOM 671 O O . ASP A 1 88 ? 19.039 4.948 -10.771 1.00 93.81 88 ASP A O 1
ATOM 675 N N . GLY A 1 89 ? 17.407 6.079 -9.737 1.00 93.25 89 GLY A N 1
ATOM 676 C CA . GLY A 1 89 ? 16.276 5.442 -10.419 1.00 93.25 89 GLY A CA 1
ATOM 677 C C . GLY A 1 89 ? 15.984 3.994 -9.999 1.00 93.25 89 GLY A C 1
ATOM 678 O O . GLY A 1 89 ? 14.974 3.427 -10.421 1.00 93.25 89 GLY A O 1
ATOM 679 N N . LEU A 1 90 ? 16.815 3.388 -9.147 1.00 94.69 90 LEU A N 1
ATOM 680 C CA . LEU A 1 90 ? 16.733 1.964 -8.798 1.00 94.69 90 LEU A CA 1
ATOM 681 C C . LEU A 1 90 ? 15.658 1.659 -7.750 1.00 94.69 90 LEU A C 1
ATOM 683 O O . LEU A 1 90 ? 15.208 0.515 -7.631 1.00 94.69 90 LEU A O 1
ATOM 687 N N . LYS A 1 91 ? 15.254 2.660 -6.967 1.00 96.50 91 LYS A N 1
ATOM 688 C CA . LYS A 1 91 ? 14.264 2.529 -5.900 1.00 96.50 91 LYS A CA 1
ATOM 689 C C . LYS A 1 91 ? 13.137 3.535 -6.093 1.00 96.50 91 LYS A C 1
ATOM 691 O O . LYS A 1 91 ? 13.334 4.666 -6.524 1.00 96.50 91 LYS A O 1
ATOM 696 N N . THR A 1 92 ? 11.943 3.127 -5.698 1.00 97.12 92 THR A N 1
ATOM 697 C CA . THR A 1 92 ? 10.786 4.000 -5.553 1.00 97.12 92 THR A CA 1
ATOM 698 C C . THR A 1 92 ? 10.466 4.147 -4.068 1.00 97.12 92 THR A C 1
ATOM 700 O O . THR A 1 92 ? 10.335 3.163 -3.335 1.00 97.12 92 THR A O 1
ATOM 703 N N . HIS A 1 93 ? 10.362 5.395 -3.631 1.00 97.38 93 HIS A N 1
ATOM 704 C CA . HIS A 1 93 ? 9.890 5.806 -2.320 1.00 97.38 93 HIS A CA 1
ATOM 705 C C . HIS A 1 93 ? 8.377 6.000 -2.396 1.00 97.38 93 HIS A C 1
ATOM 707 O O . HIS A 1 93 ? 7.887 6.863 -3.124 1.00 97.38 93 HIS A O 1
ATOM 713 N N . PHE A 1 94 ? 7.645 5.189 -1.644 1.00 97.38 94 PHE A N 1
ATOM 714 C CA . PHE A 1 94 ? 6.201 5.267 -1.498 1.00 97.38 94 PHE A CA 1
ATOM 715 C C . PHE A 1 94 ? 5.877 5.916 -0.158 1.00 97.38 94 PHE A C 1
ATOM 717 O O . PHE A 1 94 ? 6.176 5.342 0.891 1.00 97.38 94 PHE A O 1
ATOM 724 N N . SER A 1 95 ? 5.268 7.097 -0.195 1.00 97.44 95 SER A N 1
ATOM 725 C CA . SER A 1 95 ? 4.768 7.791 0.991 1.00 97.44 95 SER A CA 1
ATOM 726 C C . SER A 1 95 ? 3.260 7.612 1.058 1.00 97.44 95 SER A C 1
ATOM 728 O O . SER A 1 95 ? 2.562 7.962 0.111 1.00 97.44 95 SER A O 1
ATOM 730 N N . PHE A 1 96 ? 2.751 7.042 2.147 1.00 97.25 96 PHE A N 1
ATOM 731 C CA . PHE A 1 96 ? 1.320 6.897 2.402 1.00 97.25 96 PHE A CA 1
ATOM 732 C C . PHE A 1 96 ? 0.993 7.530 3.751 1.00 97.25 96 PHE A C 1
ATOM 734 O O . PHE A 1 96 ? 1.474 7.058 4.778 1.00 97.25 96 PHE A O 1
ATOM 741 N N . LYS A 1 97 ? 0.207 8.608 3.756 1.00 95.81 97 LYS A N 1
ATOM 742 C CA . LYS A 1 97 ? -0.065 9.431 4.941 1.00 95.81 97 LYS A CA 1
ATOM 743 C C . LYS A 1 97 ? -1.561 9.651 5.140 1.00 95.81 97 LYS A C 1
ATOM 745 O O . LYS A 1 97 ? -2.283 9.870 4.175 1.00 95.81 97 LYS A O 1
ATOM 750 N N . LEU A 1 98 ? -2.014 9.637 6.390 1.00 93.38 98 LEU A N 1
ATOM 751 C CA . LEU A 1 98 ? -3.371 10.023 6.774 1.00 93.38 98 LEU A CA 1
ATOM 752 C C . LEU A 1 98 ? -3.532 11.554 6.761 1.00 93.38 98 LEU A C 1
ATOM 754 O O . LEU A 1 98 ? -2.701 12.275 7.319 1.00 93.38 98 LEU A O 1
ATOM 758 N N . ASN A 1 99 ? -4.619 12.057 6.177 1.00 91.88 99 ASN A N 1
ATOM 759 C CA . ASN A 1 99 ? -4.901 13.491 6.135 1.00 91.88 99 ASN A CA 1
ATOM 760 C C . ASN A 1 99 ? -5.761 13.907 7.338 1.00 91.88 99 ASN A C 1
ATOM 762 O O . ASN A 1 99 ? -6.978 13.736 7.318 1.00 91.88 99 ASN A O 1
ATOM 766 N N . GLY A 1 100 ? -5.121 14.479 8.366 1.00 67.69 100 GLY A N 1
ATOM 767 C CA . GLY A 1 100 ? -5.732 15.406 9.335 1.00 67.69 100 GLY A CA 1
ATOM 768 C C . GLY A 1 100 ? -6.987 14.940 10.082 1.00 67.69 100 GLY A C 1
ATOM 769 O O . GLY A 1 100 ? -7.785 15.783 10.486 1.00 67.69 100 GLY A O 1
ATOM 770 N N . LEU A 1 101 ? -7.201 13.633 10.248 1.00 70.12 101 LEU A N 1
ATOM 771 C CA . LEU A 1 101 ? -8.384 13.087 10.907 1.00 70.12 101 LEU A CA 1
ATOM 772 C C . LEU A 1 101 ? -7.993 11.936 11.818 1.00 70.12 101 LEU A C 1
ATOM 774 O O . LEU A 1 101 ? -7.401 10.962 11.371 1.00 70.12 101 LEU A O 1
ATOM 778 N N . THR A 1 102 ? -8.426 12.021 13.067 1.00 78.00 102 THR A N 1
ATOM 779 C CA . THR A 1 102 ? -8.395 10.930 14.032 1.00 78.00 102 THR A CA 1
ATOM 780 C C . THR A 1 102 ? -9.186 9.727 13.498 1.00 78.00 102 THR A C 1
ATOM 782 O O . THR A 1 102 ? -10.383 9.854 13.219 1.00 78.00 102 THR A O 1
ATOM 785 N N . ARG A 1 103 ? -8.543 8.566 13.299 1.00 81.81 103 ARG A N 1
ATOM 786 C CA . ARG A 1 103 ? -9.190 7.372 12.708 1.00 81.81 103 ARG A CA 1
ATOM 787 C C . ARG A 1 103 ? -8.845 6.066 13.417 1.00 81.81 103 ARG A C 1
ATOM 789 O O . ARG A 1 103 ? -7.720 5.866 13.864 1.00 81.81 103 ARG A O 1
ATOM 796 N N . ASN A 1 104 ? -9.831 5.169 13.398 1.00 87.19 104 ASN A N 1
ATOM 797 C CA . ASN A 1 104 ? -9.735 3.768 13.793 1.00 87.19 104 ASN A CA 1
ATOM 798 C C . ASN A 1 104 ? -9.542 2.911 12.538 1.00 87.19 104 ASN A C 1
ATOM 800 O O . ASN A 1 104 ? -10.398 2.923 11.647 1.00 87.19 104 ASN A O 1
ATOM 804 N N . LEU A 1 105 ? -8.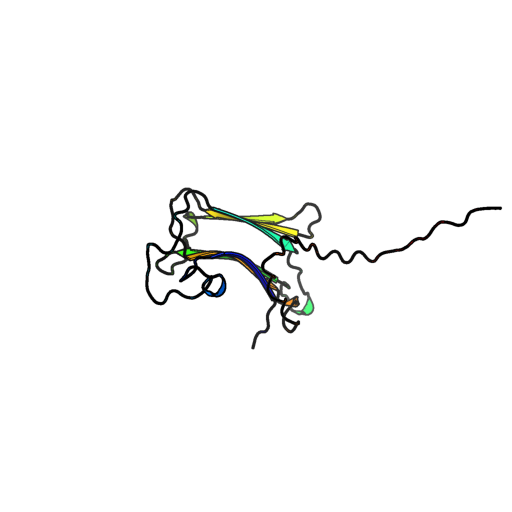417 2.200 12.448 1.00 89.06 105 LEU A N 1
ATOM 805 C CA . LEU A 1 105 ? -8.016 1.451 11.254 1.00 89.06 105 LEU A CA 1
ATOM 806 C C . LEU A 1 105 ? -7.631 0.017 11.611 1.00 89.06 105 LEU A C 1
ATOM 808 O O . LEU A 1 105 ? -6.776 -0.202 12.468 1.00 89.06 105 LEU A O 1
ATOM 812 N N . TYR A 1 106 ? -8.209 -0.957 10.905 1.00 90.62 106 TYR A N 1
ATOM 813 C CA . TYR A 1 106 ? -7.754 -2.349 10.955 1.00 90.62 106 TYR A CA 1
ATOM 814 C C . TYR A 1 106 ? -6.469 -2.561 10.169 1.00 90.62 106 TYR A C 1
ATOM 816 O O . TYR A 1 106 ? -5.651 -3.403 10.541 1.00 90.62 106 TYR A O 1
ATOM 824 N N . SER A 1 107 ? -6.283 -1.814 9.081 1.00 91.94 107 SER A N 1
ATOM 825 C CA . SER A 1 107 ? -5.044 -1.864 8.317 1.00 91.94 107 SER A CA 1
ATOM 826 C C . SER A 1 107 ? -4.721 -0.526 7.673 1.00 91.94 107 SER A C 1
ATOM 828 O O . SER A 1 107 ? -5.615 0.195 7.222 1.00 91.94 107 SER A O 1
ATOM 830 N N . PHE A 1 108 ? -3.431 -0.234 7.596 1.00 94.50 108 PHE A N 1
ATOM 831 C CA . PHE A 1 108 ? -2.864 0.866 6.834 1.00 94.50 108 PHE A CA 1
ATOM 832 C C . PHE A 1 108 ? -1.513 0.400 6.295 1.00 94.50 108 PHE A C 1
ATOM 834 O O . PHE A 1 108 ? -0.620 0.067 7.072 1.00 94.50 108 PHE A O 1
ATOM 841 N N . ALA A 1 109 ? -1.376 0.282 4.979 1.00 96.12 109 ALA A N 1
ATOM 842 C CA . ALA A 1 109 ? -0.253 -0.410 4.366 1.00 96.12 109 ALA A CA 1
ATOM 843 C C . ALA A 1 109 ? 0.119 0.151 2.995 1.00 96.12 109 ALA A C 1
ATOM 845 O O . ALA A 1 109 ? -0.730 0.601 2.232 1.00 96.12 109 ALA A O 1
ATOM 846 N N . VAL A 1 110 ? 1.395 0.019 2.650 1.00 97.81 110 VAL A N 1
ATOM 847 C CA . VAL A 1 110 ? 1.837 -0.051 1.257 1.00 97.81 110 VAL A CA 1
ATOM 848 C C . VAL A 1 110 ? 2.060 -1.526 0.953 1.00 97.81 110 VAL A C 1
ATOM 850 O O . VAL A 1 110 ? 2.981 -2.145 1.491 1.00 97.81 110 VAL A O 1
ATOM 853 N N . TRP A 1 111 ? 1.190 -2.098 0.126 1.00 95.81 111 TRP A N 1
ATOM 854 C CA . TRP A 1 111 ? 1.267 -3.494 -0.296 1.00 95.81 111 TRP A CA 1
ATOM 855 C C . TRP A 1 111 ? 1.651 -3.568 -1.766 1.00 95.81 111 TRP A C 1
ATOM 857 O O . TRP A 1 111 ? 1.159 -2.798 -2.591 1.00 95.81 111 TRP A O 1
ATOM 867 N N . GLY A 1 112 ? 2.518 -4.515 -2.096 1.00 94.56 112 GLY A N 1
ATOM 868 C CA . GLY A 1 112 ? 2.900 -4.778 -3.464 1.00 94.56 112 GLY A CA 1
ATOM 869 C C . GLY A 1 112 ? 3.020 -6.243 -3.798 1.00 94.56 112 GLY A C 1
ATOM 870 O O . GLY A 1 112 ? 3.382 -7.080 -2.965 1.00 94.56 112 GLY A O 1
ATOM 871 N N . ARG A 1 113 ? 2.771 -6.508 -5.074 1.00 93.19 113 ARG A N 1
ATOM 872 C CA . ARG A 1 113 ? 2.952 -7.800 -5.712 1.00 93.19 113 ARG A CA 1
ATOM 873 C C . ARG A 1 113 ? 4.213 -7.759 -6.558 1.00 93.19 113 ARG A C 1
ATOM 875 O O . ARG A 1 113 ? 4.405 -6.825 -7.330 1.00 93.19 113 ARG A O 1
ATOM 882 N N . VAL A 1 114 ? 5.065 -8.763 -6.402 1.00 93.19 114 VAL A N 1
ATOM 883 C CA . VAL A 1 114 ? 6.304 -8.924 -7.167 1.00 93.19 114 VAL A CA 1
ATOM 884 C C . VAL A 1 114 ? 6.145 -10.171 -8.023 1.00 93.19 114 VAL A C 1
ATOM 886 O O . VAL A 1 114 ? 6.387 -11.282 -7.560 1.00 93.19 114 VAL A O 1
ATOM 889 N N . PHE A 1 115 ? 5.700 -9.981 -9.263 1.00 91.44 115 PHE A N 1
ATOM 890 C CA . PHE A 1 115 ? 5.420 -11.073 -10.196 1.00 91.44 115 PHE A CA 1
ATOM 891 C C . PHE A 1 115 ? 6.695 -11.841 -10.560 1.00 91.44 115 PHE A C 1
ATOM 893 O O . PHE A 1 115 ? 6.657 -13.054 -10.738 1.00 91.44 115 PHE A O 1
ATOM 900 N N . ALA A 1 116 ? 7.845 -11.159 -10.588 1.00 86.38 116 ALA A N 1
ATOM 901 C CA . ALA A 1 116 ? 9.153 -11.783 -10.803 1.00 86.38 116 ALA A CA 1
ATOM 902 C C . ALA A 1 116 ? 9.563 -12.791 -9.710 1.00 86.38 116 ALA A C 1
ATOM 904 O O . ALA A 1 116 ? 10.523 -13.544 -9.896 1.00 86.38 116 ALA A O 1
ATOM 905 N N . ASP A 1 117 ? 8.883 -12.789 -8.563 1.00 89.00 117 ASP A N 1
ATOM 906 C CA . ASP A 1 117 ? 9.116 -13.714 -7.454 1.00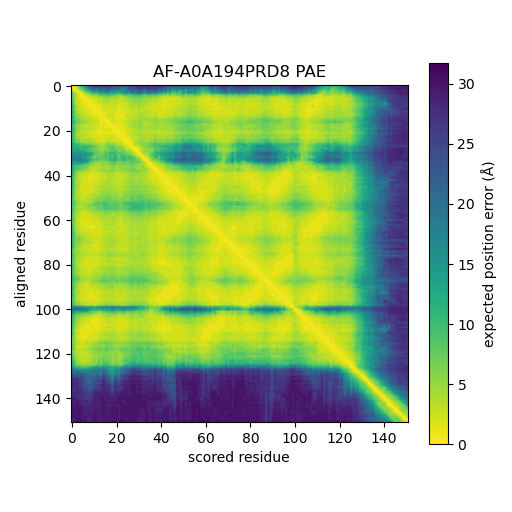 89.00 117 ASP A CA 1
ATOM 907 C C . ASP A 1 117 ? 8.092 -14.864 -7.424 1.00 89.00 117 ASP A C 1
ATOM 909 O O . ASP A 1 117 ? 8.161 -15.721 -6.540 1.00 89.00 117 ASP A O 1
ATOM 913 N N . ASP A 1 118 ? 7.161 -14.923 -8.384 1.00 87.75 118 ASP A N 1
ATOM 914 C CA . ASP A 1 118 ? 6.196 -16.015 -8.458 1.00 87.75 118 ASP A CA 1
ATOM 915 C C . ASP A 1 118 ? 6.922 -17.367 -8.658 1.00 87.75 118 ASP A C 1
ATOM 917 O O . ASP A 1 118 ? 7.791 -17.524 -9.515 1.00 87.75 118 ASP A O 1
ATOM 921 N N . GLY A 1 119 ? 6.579 -18.358 -7.828 1.00 87.12 119 GLY A N 1
ATOM 922 C CA . GLY A 1 119 ? 7.162 -19.710 -7.865 1.00 87.12 119 GLY A CA 1
ATOM 923 C C . GLY A 1 119 ? 8.486 -19.891 -7.112 1.00 87.12 119 GLY A C 1
ATOM 924 O O . GLY A 1 119 ? 8.980 -21.016 -7.036 1.00 87.12 119 GLY A O 1
ATOM 925 N N . LYS A 1 120 ? 9.054 -18.828 -6.525 1.00 88.12 120 LYS A N 1
ATOM 926 C CA . LYS A 1 120 ? 10.231 -18.928 -5.644 1.00 88.12 120 LYS A CA 1
ATOM 927 C C . LYS A 1 120 ? 9.850 -19.454 -4.257 1.00 88.12 120 LYS A C 1
ATOM 929 O O . LYS A 1 120 ? 8.691 -19.377 -3.844 1.00 88.12 120 LYS A O 1
ATOM 934 N N . GLU A 1 121 ? 10.838 -19.970 -3.524 1.00 88.88 121 GLU A N 1
ATOM 935 C CA . GLU A 1 121 ? 10.650 -20.363 -2.124 1.00 88.88 121 GLU A CA 1
ATOM 936 C C . GLU A 1 121 ? 10.228 -19.168 -1.260 1.00 88.88 121 GLU A C 1
ATOM 938 O O . GLU A 1 121 ? 10.702 -18.043 -1.439 1.00 88.88 121 GLU A O 1
ATOM 943 N N . ALA A 1 122 ? 9.326 -19.421 -0.310 1.00 86.25 122 ALA A N 1
ATOM 944 C CA . ALA A 1 122 ? 8.827 -18.390 0.585 1.00 86.25 122 ALA A CA 1
ATOM 945 C C . ALA A 1 122 ? 9.933 -17.898 1.529 1.00 86.25 122 ALA A C 1
ATOM 947 O O . ALA A 1 122 ? 10.674 -18.693 2.108 1.00 86.25 122 ALA A O 1
ATOM 948 N N . THR A 1 123 ? 10.000 -16.581 1.734 1.00 84.06 123 THR A N 1
ATOM 949 C CA . THR A 1 123 ? 10.856 -15.998 2.771 1.00 84.06 123 THR A CA 1
ATOM 950 C C . THR A 1 123 ? 10.445 -16.562 4.138 1.00 84.06 123 THR A C 1
ATOM 952 O O . THR A 1 123 ? 9.253 -16.513 4.462 1.00 84.06 123 THR A O 1
ATOM 955 N N . PRO A 1 124 ? 11.384 -17.088 4.948 1.00 84.75 124 PRO A N 1
ATOM 956 C CA . PRO A 1 124 ? 11.061 -17.577 6.282 1.00 84.75 124 PRO A CA 1
ATOM 957 C C . PRO A 1 124 ? 10.522 -16.436 7.165 1.00 84.75 124 PRO A C 1
ATOM 959 O O . PRO A 1 124 ? 10.865 -15.271 6.940 1.00 84.75 124 PRO A O 1
ATOM 962 N N . PRO A 1 125 ? 9.678 -16.744 8.166 1.00 80.38 125 PRO A N 1
ATOM 963 C CA . PRO A 1 125 ? 9.178 -15.738 9.096 1.00 80.38 125 PRO A CA 1
ATOM 964 C C . PRO A 1 125 ? 10.332 -15.080 9.860 1.00 80.38 125 PRO A C 1
ATOM 966 O O . PRO A 1 125 ? 11.341 -15.723 10.155 1.00 80.38 125 PRO A O 1
ATOM 969 N N . LEU A 1 126 ? 10.166 -13.798 10.192 1.00 72.94 126 LEU A N 1
ATOM 970 C CA . LEU A 1 126 ? 11.124 -13.077 11.029 1.00 72.94 126 LEU A CA 1
ATOM 971 C C . LEU A 1 126 ? 11.219 -13.760 12.399 1.00 72.94 126 LEU A C 1
ATOM 973 O O . LEU A 1 126 ? 10.195 -14.087 13.004 1.00 72.94 126 LEU A O 1
ATOM 977 N N . SER A 1 127 ? 12.442 -13.980 12.880 1.00 72.25 127 SER A N 1
ATOM 978 C CA . SER A 1 127 ? 12.662 -14.492 14.229 1.00 72.25 127 SER A CA 1
ATOM 979 C C . SER A 1 127 ? 12.395 -13.375 15.246 1.00 72.25 127 SER A C 1
ATOM 981 O O . SER A 1 127 ? 12.731 -12.212 15.007 1.00 72.25 127 SER A O 1
ATOM 983 N N . SER A 1 128 ? 11.753 -13.700 16.371 1.00 52.50 128 SER A N 1
ATOM 984 C CA . SER A 1 128 ? 11.478 -12.756 17.461 1.00 52.50 128 SER A CA 1
ATOM 985 C C . SER A 1 128 ? 12.799 -12.306 18.106 1.00 52.50 128 SER A C 1
ATOM 987 O O . SER A 1 128 ? 13.249 -12.894 19.084 1.00 52.50 128 SER A O 1
ATOM 989 N N . GLY A 1 129 ? 13.459 -11.309 17.517 1.00 53.72 129 GLY A N 1
ATOM 990 C CA . GLY A 1 129 ? 14.782 -10.827 17.931 1.00 53.72 129 GLY A CA 1
ATOM 991 C C . GLY A 1 129 ? 15.610 -10.198 16.807 1.00 53.72 129 GLY A C 1
ATOM 992 O O . GLY A 1 129 ? 16.561 -9.470 17.088 1.00 53.72 129 GLY A O 1
ATOM 993 N N . ASP A 1 130 ? 15.241 -10.417 15.543 1.00 48.19 130 ASP A N 1
ATOM 994 C CA . ASP A 1 130 ? 15.940 -9.829 14.401 1.00 48.19 130 ASP A CA 1
ATOM 995 C C . ASP A 1 130 ? 15.477 -8.389 14.121 1.00 48.19 130 ASP A C 1
ATOM 997 O O . ASP A 1 130 ? 14.567 -8.139 13.335 1.00 48.19 130 ASP A O 1
ATOM 1001 N N . ASN A 1 131 ? 16.178 -7.413 14.704 1.00 45.09 131 ASN A N 1
ATOM 1002 C CA . ASN A 1 131 ? 16.184 -6.016 14.237 1.00 45.09 131 ASN A CA 1
ATOM 1003 C C . ASN A 1 131 ? 17.095 -5.824 13.002 1.00 45.09 131 ASN A C 1
ATOM 1005 O O . ASN A 1 131 ? 17.624 -4.735 12.762 1.00 45.09 131 ASN A O 1
ATOM 1009 N N . SER A 1 132 ? 17.347 -6.879 12.227 1.00 42.59 132 SER A N 1
ATOM 1010 C CA . SER A 1 132 ? 18.287 -6.833 11.114 1.00 42.59 132 SER A CA 1
ATOM 1011 C C . SER A 1 132 ? 17.606 -6.291 9.853 1.00 42.59 132 SER A C 1
ATOM 1013 O O . SER A 1 132 ? 16.861 -6.966 9.144 1.00 42.59 132 SER A O 1
ATOM 1015 N N . LEU A 1 133 ? 17.897 -5.021 9.556 1.00 42.62 133 LEU A N 1
ATOM 1016 C CA . LEU A 1 133 ? 17.662 -4.373 8.266 1.00 42.62 133 LEU A CA 1
ATOM 1017 C C . LEU A 1 133 ? 18.520 -5.089 7.201 1.00 42.62 133 LEU A C 1
ATOM 1019 O O . LEU A 1 133 ? 19.605 -4.635 6.840 1.00 42.62 133 LEU A O 1
ATOM 1023 N N . PHE A 1 134 ? 18.083 -6.257 6.727 1.00 39.47 134 PHE A N 1
ATOM 1024 C CA . PHE A 1 134 ? 18.786 -7.007 5.686 1.00 39.47 134 PHE A CA 1
ATOM 1025 C C . PHE A 1 134 ? 18.633 -6.296 4.334 1.00 39.47 134 PHE A C 1
ATOM 1027 O O . PHE A 1 134 ? 17.794 -6.638 3.499 1.00 39.47 134 PHE A O 1
ATOM 1034 N N . MET A 1 135 ? 19.497 -5.310 4.083 1.00 32.78 135 MET A N 1
ATOM 1035 C CA . MET A 1 135 ? 19.888 -4.958 2.722 1.00 32.78 135 MET A CA 1
ATOM 1036 C C . MET A 1 135 ? 20.597 -6.176 2.122 1.00 32.78 135 MET A C 1
ATOM 1038 O O . MET A 1 135 ? 21.773 -6.422 2.384 1.00 32.78 135 MET A O 1
ATOM 1042 N N . ARG A 1 136 ? 19.884 -6.954 1.304 1.00 37.97 136 ARG A N 1
ATOM 1043 C CA . ARG A 1 136 ? 20.516 -7.906 0.387 1.00 37.97 136 ARG A CA 1
ATOM 1044 C C . ARG A 1 136 ? 21.287 -7.113 -0.671 1.00 37.97 136 ARG A C 1
ATOM 1046 O O . ARG A 1 136 ? 20.741 -6.772 -1.714 1.00 37.97 136 ARG A O 1
ATOM 1053 N N . VAL A 1 137 ? 22.547 -6.801 -0.388 1.00 35.84 137 VAL A N 1
ATOM 1054 C CA . VAL A 1 137 ? 23.528 -6.409 -1.405 1.00 35.84 137 VAL A CA 1
ATOM 1055 C C . VAL A 1 137 ? 24.182 -7.702 -1.891 1.00 35.84 137 VAL A C 1
ATOM 1057 O O . VAL A 1 137 ? 24.778 -8.397 -1.066 1.00 35.84 137 VAL A O 1
ATOM 1060 N N . PRO A 1 138 ? 24.138 -8.063 -3.185 1.00 38.88 138 PRO A N 1
ATOM 1061 C CA . PRO A 1 138 ? 25.083 -9.030 -3.708 1.00 38.88 138 PRO A CA 1
ATOM 1062 C C . PRO A 1 138 ? 26.403 -8.277 -3.896 1.00 38.88 138 PRO A C 1
ATOM 1064 O O . PRO A 1 138 ? 26.741 -7.836 -4.990 1.00 38.88 138 PRO A O 1
ATOM 1067 N N . ALA A 1 139 ? 27.133 -8.058 -2.803 1.00 33.94 139 ALA A N 1
ATOM 1068 C CA . ALA A 1 139 ? 28.515 -7.623 -2.890 1.00 33.94 139 ALA A CA 1
ATOM 1069 C C . ALA A 1 139 ? 29.311 -8.866 -3.275 1.00 33.94 139 ALA A C 1
ATOM 1071 O O . ALA A 1 139 ? 29.732 -9.649 -2.423 1.00 33.94 139 ALA A O 1
ATOM 1072 N N . LEU A 1 140 ? 29.443 -9.069 -4.587 1.00 34.72 140 LEU A N 1
ATOM 1073 C CA . LEU A 1 140 ? 30.477 -9.907 -5.162 1.00 34.72 140 LEU A CA 1
ATOM 1074 C C . LEU A 1 140 ? 31.796 -9.395 -4.572 1.00 34.72 140 LEU A C 1
ATOM 1076 O O . LEU A 1 140 ? 32.284 -8.325 -4.931 1.00 34.72 140 LEU A O 1
ATOM 1080 N N . CYS A 1 141 ? 32.289 -10.111 -3.567 1.00 32.03 141 CYS A N 1
ATOM 1081 C CA . CYS A 1 141 ? 33.526 -9.822 -2.873 1.00 32.03 141 CYS A CA 1
ATOM 1082 C C . CYS A 1 141 ? 34.663 -10.061 -3.874 1.00 32.03 141 CYS A C 1
ATOM 1084 O O . CYS A 1 141 ? 35.206 -11.158 -3.981 1.00 32.03 141 CYS A O 1
ATOM 1086 N N . LEU A 1 142 ? 34.965 -9.039 -4.676 1.00 33.78 142 LEU A N 1
ATOM 1087 C CA . LEU A 1 142 ? 36.183 -8.945 -5.467 1.00 33.78 142 LEU A CA 1
ATOM 1088 C C . LEU A 1 142 ? 37.332 -8.719 -4.479 1.00 33.78 142 LEU A C 1
ATOM 1090 O O . LEU A 1 142 ? 37.744 -7.598 -4.195 1.00 33.78 142 LEU A O 1
ATOM 1094 N N . LEU A 1 143 ? 37.803 -9.828 -3.909 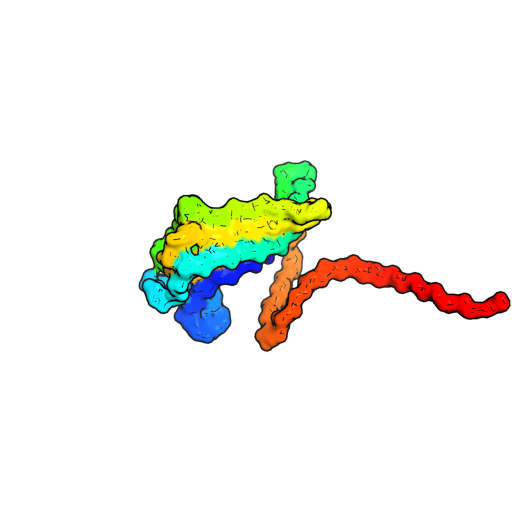1.00 32.72 143 LEU A N 1
ATOM 1095 C CA . LEU A 1 143 ? 39.092 -9.949 -3.242 1.00 32.72 143 LEU A CA 1
ATOM 1096 C C . LEU A 1 143 ? 40.190 -9.656 -4.272 1.00 32.72 143 LEU A C 1
ATOM 1098 O O . LEU A 1 143 ? 40.710 -10.564 -4.916 1.00 32.72 143 LEU A O 1
ATOM 1102 N N . ILE A 1 144 ? 40.556 -8.386 -4.435 1.00 38.03 144 ILE A N 1
ATOM 1103 C CA . ILE A 1 144 ? 41.873 -8.043 -4.971 1.00 38.03 144 ILE A CA 1
ATOM 1104 C C . ILE A 1 144 ? 42.816 -8.003 -3.773 1.00 38.03 144 ILE A C 1
ATOM 1106 O O . ILE A 1 144 ? 42.969 -6.992 -3.092 1.00 38.03 144 ILE A O 1
ATOM 1110 N N . LEU A 1 145 ? 43.406 -9.164 -3.492 1.00 35.56 145 LEU A N 1
ATOM 1111 C CA . LEU A 1 145 ? 44.579 -9.295 -2.641 1.00 35.56 145 LEU A CA 1
ATOM 1112 C C . LEU A 1 145 ? 45.764 -8.671 -3.399 1.00 35.56 145 LEU A C 1
ATOM 1114 O O . LEU A 1 145 ? 46.416 -9.332 -4.202 1.00 35.56 145 LEU A O 1
ATOM 1118 N N . SER A 1 146 ? 46.043 -7.390 -3.184 1.00 41.12 146 SER A N 1
ATOM 1119 C CA . SER A 1 146 ? 47.302 -6.766 -3.607 1.00 41.12 146 SER A CA 1
ATOM 1120 C C . SER A 1 146 ? 48.218 -6.590 -2.398 1.00 41.12 146 SER A C 1
ATOM 1122 O O . SER A 1 146 ? 48.414 -5.495 -1.882 1.00 41.12 146 SER A O 1
ATOM 1124 N N . ILE A 1 147 ? 48.804 -7.707 -1.964 1.00 37.41 147 ILE A N 1
ATOM 1125 C CA . ILE A 1 147 ? 50.057 -7.720 -1.206 1.00 37.41 147 ILE A CA 1
ATOM 1126 C C . ILE A 1 147 ? 50.986 -8.703 -1.918 1.00 37.41 147 ILE A C 1
ATOM 1128 O O . ILE A 1 147 ? 50.924 -9.906 -1.693 1.00 37.41 147 ILE A O 1
ATOM 1132 N N . PHE A 1 148 ? 51.865 -8.177 -2.765 1.00 37.66 148 PHE A N 1
ATOM 1133 C CA . PHE A 1 148 ? 53.190 -8.759 -2.932 1.00 37.66 148 PHE A CA 1
ATOM 1134 C C . PHE A 1 148 ? 54.200 -7.671 -2.593 1.00 37.66 148 PHE A C 1
ATOM 1136 O O . PHE A 1 148 ? 54.330 -6.665 -3.287 1.00 37.66 148 PHE A O 1
ATOM 1143 N N . LEU A 1 149 ? 54.843 -7.874 -1.447 1.00 37.47 149 LEU A N 1
ATOM 1144 C CA . LEU A 1 149 ? 56.043 -7.176 -1.027 1.00 37.47 149 LEU A CA 1
ATOM 1145 C C . LEU A 1 149 ? 57.232 -7.703 -1.856 1.00 37.47 149 LEU A C 1
ATOM 1147 O O . LEU A 1 149 ? 57.328 -8.907 -2.087 1.00 37.47 149 LEU A O 1
ATOM 1151 N N . THR A 1 150 ? 58.148 -6.787 -2.182 1.00 36.94 150 THR A N 1
ATOM 1152 C CA . THR A 1 150 ? 59.591 -6.962 -2.466 1.00 36.94 150 THR A CA 1
ATOM 1153 C C . THR A 1 150 ? 60.046 -7.753 -3.702 1.00 36.94 150 THR A C 1
ATOM 1155 O O . THR A 1 150 ? 59.966 -8.978 -3.738 1.00 36.94 150 THR A O 1
ATOM 1158 N N . LEU A 1 151 ? 60.723 -7.045 -4.617 1.00 38.78 151 LEU A N 1
ATOM 1159 C CA . LEU A 1 151 ? 62.195 -7.016 -4.623 1.00 38.78 151 LEU A CA 1
ATOM 1160 C C . LEU A 1 151 ? 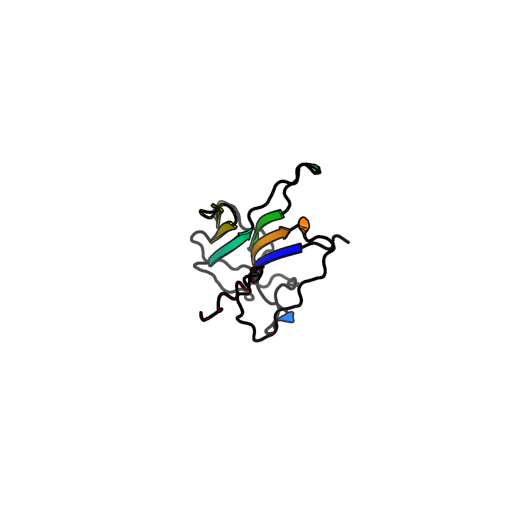62.683 -5.561 -4.638 1.00 38.78 151 LEU A C 1
ATOM 1162 O O . LEU A 1 151 ? 62.024 -4.752 -5.328 1.00 38.78 151 LEU A O 1
#

Mean predicted aligned error: 10.43 Å